Protein AF-A0A496SJY8-F1 (afdb_monomer_lite)

Sequence (83 aa):
TLARLASDREGFKMHIATGQARPMPKYHEIGCPQYAGMRVILNGEVNAFMQHLASQHYAIVYGDLKEEIVELCQQLSIRPVVS

Structure (mmCIF, N/CA/C/O backbone):
data_AF-A0A496SJY8-F1
#
_entry.id   AF-A0A496SJY8-F1
#
loop_
_atom_site.group_PDB
_atom_site.id
_atom_site.type_symbol
_atom_site.label_atom_id
_atom_site.label_alt_id
_atom_site.label_comp_id
_atom_site.label_asym_id
_atom_site.label_entity_id
_atom_site.label_seq_id
_atom_site.pdbx_PDB_ins_code
_atom_site.Cartn_x
_atom_site.Cartn_y
_atom_site.Cartn_z
_atom_site.occupancy
_atom_site.B_iso_or_equiv
_atom_site.auth_seq_id
_atom_site.auth_comp_id
_atom_site.auth_asym_id
_atom_site.auth_atom_id
_atom_site.pdbx_PDB_model_num
ATOM 1 N N . THR A 1 1 ? 3.340 -5.258 -1.973 1.00 98.19 1 THR A N 1
ATOM 2 C CA . THR A 1 1 ? 2.615 -4.432 -0.984 1.00 98.19 1 THR A CA 1
ATOM 3 C C . THR A 1 1 ? 3.508 -3.342 -0.428 1.00 98.19 1 THR A C 1
ATOM 5 O O . THR A 1 1 ? 4.703 -3.571 -0.259 1.00 98.19 1 THR A O 1
ATOM 8 N N . LEU A 1 2 ? 2.943 -2.162 -0.181 1.00 97.75 2 LEU A N 1
ATOM 9 C CA . LEU A 1 2 ? 3.567 -1.021 0.488 1.00 97.75 2 LEU A CA 1
ATOM 10 C C . LEU A 1 2 ? 2.924 -0.852 1.867 1.00 97.75 2 LEU A C 1
ATOM 12 O O . LEU A 1 2 ? 1.699 -0.908 1.974 1.00 97.75 2 LEU A O 1
ATOM 16 N N . ALA A 1 3 ? 3.729 -0.620 2.901 1.00 97.81 3 ALA A N 1
ATOM 17 C CA . ALA A 1 3 ? 3.228 -0.393 4.253 1.00 97.81 3 ALA A CA 1
ATOM 18 C C . ALA A 1 3 ? 4.034 0.684 4.987 1.00 97.81 3 ALA A C 1
ATOM 20 O O . ALA A 1 3 ? 5.261 0.766 4.861 1.00 97.81 3 ALA A O 1
ATOM 21 N N . ARG A 1 4 ? 3.349 1.502 5.789 1.00 97.88 4 ARG A N 1
ATOM 22 C CA . ARG A 1 4 ? 3.981 2.484 6.670 1.00 97.88 4 ARG A CA 1
ATOM 23 C C . ARG A 1 4 ? 3.234 2.615 7.990 1.00 97.88 4 ARG A C 1
ATOM 25 O O . ARG A 1 4 ? 2.107 3.102 8.029 1.00 97.88 4 ARG A O 1
ATOM 32 N N . LEU A 1 5 ? 3.924 2.269 9.075 1.00 97.69 5 LEU A N 1
ATOM 33 C CA . LEU A 1 5 ? 3.487 2.584 10.429 1.00 97.69 5 LEU A CA 1
ATOM 34 C C . LEU A 1 5 ? 3.711 4.073 10.724 1.00 97.69 5 LEU A C 1
ATOM 36 O O . LEU A 1 5 ? 4.759 4.647 10.404 1.00 97.69 5 LEU A O 1
ATOM 40 N N . ALA A 1 6 ? 2.724 4.685 11.359 1.00 96.69 6 ALA A N 1
ATOM 41 C CA . ALA A 1 6 ? 2.766 6.048 11.855 1.00 96.69 6 ALA A CA 1
ATOM 42 C C . ALA A 1 6 ? 1.998 6.147 13.175 1.00 96.69 6 ALA A C 1
ATOM 44 O O . ALA A 1 6 ? 1.269 5.229 13.551 1.00 96.69 6 ALA A O 1
ATOM 45 N N . SER A 1 7 ? 2.144 7.272 13.864 1.00 96.06 7 SER A N 1
ATOM 46 C CA . SER A 1 7 ? 1.342 7.602 15.036 1.00 96.06 7 SER A CA 1
ATOM 47 C C . SER A 1 7 ? 0.714 8.981 14.888 1.00 96.06 7 SER A C 1
ATOM 49 O O . SER A 1 7 ? 1.237 9.861 14.203 1.00 96.06 7 SER A O 1
ATOM 51 N N . ASP A 1 8 ? -0.438 9.153 15.516 1.00 93.38 8 ASP A N 1
ATOM 52 C CA . ASP A 1 8 ? -1.092 10.437 15.723 1.00 93.38 8 ASP A CA 1
ATOM 53 C C . ASP A 1 8 ? -1.689 10.486 17.140 1.00 93.38 8 ASP A C 1
ATOM 55 O O . ASP A 1 8 ? -1.335 9.682 18.006 1.00 93.38 8 ASP A O 1
ATOM 59 N N . ARG A 1 9 ? -2.558 11.466 17.413 1.00 95.44 9 ARG A N 1
ATOM 60 C CA . ARG A 1 9 ? -3.164 11.644 18.744 1.00 95.44 9 ARG A CA 1
ATOM 61 C C . ARG A 1 9 ? -4.052 10.469 19.168 1.00 95.44 9 ARG A C 1
ATOM 63 O O . ARG A 1 9 ? -4.316 10.333 20.356 1.00 95.44 9 ARG A O 1
ATOM 70 N N . GLU A 1 10 ? -4.494 9.640 18.225 1.00 94.81 10 GLU A N 1
ATOM 71 C CA . GLU A 1 10 ? -5.361 8.483 18.469 1.00 94.81 10 GLU A CA 1
ATOM 72 C C . GLU A 1 10 ? -4.566 7.171 18.586 1.00 94.81 10 GLU A C 1
ATOM 74 O O . GLU A 1 10 ? -5.153 6.097 18.692 1.00 94.81 10 GLU A O 1
ATOM 79 N N . GLY A 1 11 ? -3.229 7.237 18.559 1.00 96.75 11 GLY A N 1
ATOM 80 C CA . GLY A 1 11 ? -2.345 6.079 18.660 1.00 96.75 11 GLY A CA 1
ATOM 81 C C . GLY A 1 11 ? -1.702 5.707 17.327 1.00 96.75 11 GLY A C 1
ATOM 82 O O . GLY A 1 11 ? -1.373 6.572 16.514 1.00 96.75 11 GLY A O 1
ATOM 83 N N . PHE A 1 12 ? -1.466 4.412 17.116 1.00 98.00 12 PHE A N 1
ATOM 84 C CA . PHE A 1 12 ? -0.796 3.917 15.915 1.00 98.00 12 PHE A CA 1
ATOM 85 C C . PHE A 1 12 ? -1.771 3.695 14.758 1.00 98.00 12 PHE A C 1
ATOM 87 O O . PHE A 1 12 ? -2.886 3.199 14.934 1.00 98.00 12 PHE A O 1
ATOM 94 N N . LYS A 1 13 ? -1.302 4.000 13.548 1.00 97.56 13 LYS A N 1
ATOM 95 C CA . LYS A 1 13 ? -1.976 3.673 12.292 1.00 97.56 13 LYS A CA 1
ATOM 96 C C . LYS A 1 13 ? -1.014 3.055 11.288 1.00 97.56 13 LYS A C 1
ATOM 98 O O . LYS A 1 13 ? 0.158 3.428 11.232 1.00 97.56 13 LYS A O 1
ATOM 103 N N . MET A 1 14 ? -1.521 2.144 10.471 1.00 97.94 14 MET A N 1
ATOM 104 C CA . MET A 1 14 ? -0.783 1.501 9.389 1.00 97.94 14 MET A CA 1
ATOM 105 C C . MET A 1 14 ? -1.391 1.919 8.055 1.00 97.94 14 MET A C 1
ATOM 107 O O . MET A 1 14 ? -2.514 1.531 7.751 1.00 97.94 14 MET A O 1
ATOM 111 N N . HIS A 1 15 ? -0.657 2.685 7.251 1.00 97.88 15 HIS A N 1
ATOM 112 C CA . HIS A 1 15 ? -1.059 2.958 5.873 1.00 97.88 15 HIS A CA 1
ATOM 113 C C . HIS A 1 15 ? -0.577 1.815 4.974 1.00 97.88 15 HIS A C 1
ATOM 115 O O . HIS A 1 15 ? 0.621 1.530 4.926 1.00 97.88 15 HIS A O 1
ATOM 121 N N . ILE A 1 16 ? -1.512 1.159 4.290 1.00 98.00 16 ILE A N 1
ATOM 122 C CA . ILE A 1 16 ? -1.305 -0.019 3.450 1.00 98.00 16 ILE A CA 1
ATOM 123 C C . ILE A 1 16 ? -1.782 0.306 2.037 1.00 98.00 16 ILE A C 1
ATOM 125 O O . ILE A 1 16 ? -2.894 0.795 1.856 1.00 98.00 16 ILE A O 1
ATOM 129 N N . ALA A 1 17 ? -0.964 -0.015 1.040 1.00 97.88 17 ALA A N 1
ATOM 130 C CA . ALA A 1 17 ? -1.357 0.060 -0.360 1.00 97.88 17 ALA A CA 1
ATOM 131 C C . ALA A 1 17 ? -0.801 -1.132 -1.140 1.00 97.88 17 ALA A C 1
ATOM 133 O O . ALA A 1 17 ? 0.267 -1.675 -0.832 1.00 97.88 17 ALA A O 1
ATOM 134 N N . THR A 1 18 ? -1.515 -1.541 -2.181 1.00 98.19 18 THR A N 1
ATOM 135 C CA . THR A 1 18 ? -1.095 -2.634 -3.065 1.00 98.19 18 THR A CA 1
ATOM 136 C C . THR A 1 18 ? -0.886 -2.118 -4.476 1.00 98.19 18 THR A C 1
ATOM 138 O O . THR A 1 18 ? -1.384 -1.061 -4.861 1.00 98.19 18 THR A O 1
ATOM 141 N N . GLY A 1 19 ? -0.087 -2.840 -5.247 1.00 97.31 19 GLY A N 1
ATOM 142 C CA . GLY A 1 19 ? 0.244 -2.427 -6.596 1.00 97.31 19 GLY A CA 1
ATOM 143 C C . GLY A 1 19 ? 1.288 -3.322 -7.229 1.00 97.31 19 GLY A C 1
ATOM 144 O O . GLY A 1 19 ? 1.863 -4.206 -6.587 1.00 97.31 19 GLY A O 1
ATOM 145 N N . GLN A 1 20 ? 1.549 -3.061 -8.502 1.00 97.75 20 GLN A N 1
ATOM 146 C CA . GLN A 1 20 ? 2.530 -3.790 -9.288 1.00 97.75 20 GLN A CA 1
ATOM 147 C C . GLN A 1 20 ? 3.809 -2.979 -9.457 1.00 97.75 20 GLN A C 1
ATOM 149 O O . GLN A 1 20 ? 3.788 -1.837 -9.925 1.00 97.75 20 GLN A O 1
ATOM 154 N N . ALA A 1 21 ? 4.935 -3.605 -9.124 1.00 96.56 21 ALA A N 1
ATOM 155 C CA . ALA A 1 21 ? 6.251 -3.077 -9.437 1.00 96.56 21 ALA A CA 1
ATOM 156 C C . ALA A 1 21 ? 6.504 -3.158 -10.949 1.00 96.56 21 ALA A C 1
ATOM 158 O O . ALA A 1 21 ? 6.314 -4.196 -11.587 1.00 96.56 21 ALA A O 1
ATOM 159 N N . ARG A 1 22 ? 6.960 -2.052 -11.523 1.00 95.81 22 ARG A N 1
ATOM 160 C CA . ARG A 1 22 ? 7.410 -1.925 -12.906 1.00 95.81 22 ARG A CA 1
ATOM 161 C C . ARG A 1 22 ? 8.820 -1.339 -12.918 1.00 95.81 22 ARG A C 1
ATOM 163 O O . ARG A 1 22 ? 9.162 -0.560 -12.021 1.00 95.81 22 ARG A O 1
ATOM 170 N N . PRO A 1 23 ? 9.640 -1.674 -13.928 1.00 93.19 23 PRO A N 1
ATOM 171 C CA . PRO A 1 23 ? 10.920 -1.011 -14.119 1.00 93.19 23 PRO A CA 1
ATOM 172 C C . PRO A 1 23 ? 10.748 0.508 -14.118 1.00 93.19 23 PRO A C 1
ATOM 174 O O . PRO A 1 23 ? 9.773 1.041 -14.659 1.00 93.19 23 PRO A O 1
ATOM 177 N N . MET A 1 24 ? 11.686 1.202 -13.482 1.00 89.31 24 MET A N 1
ATOM 178 C CA . MET A 1 24 ? 11.713 2.657 -13.521 1.00 89.31 24 MET A CA 1
ATOM 179 C C . MET A 1 24 ? 11.902 3.114 -14.983 1.00 89.31 24 MET A C 1
ATOM 181 O O . MET A 1 24 ? 12.625 2.450 -15.735 1.00 89.31 24 MET A O 1
ATOM 185 N N . PRO A 1 25 ? 11.275 4.220 -15.429 1.00 85.06 25 PRO A N 1
ATOM 186 C CA . PRO A 1 25 ? 11.685 4.861 -16.677 1.00 85.06 25 PRO A CA 1
ATOM 187 C C . PRO A 1 25 ? 13.185 5.183 -16.649 1.00 85.06 25 PRO A C 1
ATOM 189 O O . PRO A 1 25 ? 13.784 5.275 -15.577 1.00 85.06 25 PRO A O 1
ATOM 192 N N . LYS A 1 26 ? 13.786 5.406 -17.825 1.00 85.06 26 LYS A N 1
ATOM 193 C CA . LYS A 1 26 ? 15.160 5.917 -17.902 1.00 85.06 26 LYS A CA 1
ATOM 194 C C . LYS A 1 26 ? 15.217 7.273 -17.192 1.00 85.06 26 LYS A C 1
ATOM 196 O O . LYS A 1 26 ? 14.728 8.269 -17.715 1.00 85.06 26 LYS A O 1
ATOM 201 N N . TYR A 1 27 ? 15.772 7.272 -15.990 1.00 85.94 27 TYR A N 1
ATOM 202 C CA . TYR A 1 27 ? 15.940 8.427 -15.123 1.00 85.94 27 TYR A CA 1
ATOM 203 C C . TYR A 1 27 ? 17.317 8.334 -14.479 1.00 85.94 27 TYR A C 1
ATOM 205 O O . TYR A 1 27 ? 17.721 7.249 -14.059 1.00 85.94 27 TYR A O 1
ATOM 213 N N . HIS A 1 28 ? 18.009 9.465 -14.407 1.00 86.94 28 HIS A N 1
ATOM 214 C CA . HIS A 1 28 ? 19.303 9.593 -13.761 1.00 86.94 28 HIS A CA 1
ATOM 215 C C . HIS A 1 28 ? 19.385 10.972 -13.106 1.00 86.94 28 HIS A C 1
ATOM 217 O O . HIS A 1 28 ? 19.143 11.981 -13.773 1.00 86.94 28 HIS A O 1
ATOM 223 N N . GLU A 1 29 ? 19.685 11.014 -11.810 1.00 90.44 29 GLU A N 1
ATOM 224 C CA . GLU A 1 29 ? 19.912 12.272 -11.102 1.00 90.44 29 GLU A CA 1
ATOM 225 C C . GLU A 1 29 ? 21.309 12.806 -11.450 1.00 90.44 29 GLU A C 1
ATOM 227 O O . GLU A 1 29 ? 22.291 12.064 -11.442 1.00 90.44 29 GLU A O 1
ATOM 232 N N . ILE A 1 30 ? 21.404 14.092 -11.801 1.00 93.69 30 ILE A N 1
ATOM 233 C CA . ILE A 1 30 ? 22.669 14.700 -12.230 1.00 93.69 30 ILE A CA 1
ATOM 234 C C . ILE A 1 30 ? 23.664 14.676 -11.066 1.00 93.69 30 ILE A C 1
ATOM 236 O O . ILE A 1 30 ? 23.408 15.257 -10.017 1.00 93.69 30 ILE A O 1
ATOM 240 N N . GLY A 1 31 ? 24.826 14.057 -11.283 1.00 94.25 31 GLY A N 1
ATOM 241 C CA . GLY A 1 31 ? 25.901 14.001 -10.289 1.00 94.25 31 GLY A CA 1
ATOM 242 C C . GLY A 1 31 ? 25.757 12.884 -9.251 1.00 94.25 31 GLY A C 1
ATOM 243 O O . GLY A 1 31 ? 26.564 12.830 -8.325 1.00 94.25 31 GLY A O 1
ATOM 244 N N . CYS A 1 32 ? 24.790 11.974 -9.411 1.00 93.06 32 CYS A N 1
ATOM 245 C CA . CYS A 1 32 ? 24.564 10.862 -8.491 1.00 93.06 32 CYS A CA 1
ATOM 246 C C . CYS A 1 32 ? 24.623 9.505 -9.215 1.00 93.06 32 CYS A C 1
ATOM 248 O O . CYS A 1 32 ? 24.192 9.394 -10.362 1.00 93.06 32 CYS A O 1
ATOM 250 N N . PRO A 1 33 ? 25.117 8.434 -8.567 1.00 90.56 33 PRO A N 1
ATOM 251 C CA . PRO A 1 33 ? 24.958 7.079 -9.083 1.00 90.56 33 PRO A CA 1
ATOM 252 C C . PRO A 1 33 ? 23.483 6.704 -9.266 1.00 90.56 33 PRO A C 1
ATOM 254 O O . PRO A 1 33 ? 22.594 7.254 -8.618 1.00 90.56 33 PRO A O 1
ATOM 257 N N . GLN A 1 34 ? 23.221 5.716 -10.121 1.00 88.75 34 GLN A N 1
ATOM 258 C CA . GLN A 1 34 ? 21.865 5.218 -10.330 1.00 88.75 34 GLN A CA 1
ATOM 259 C C . GLN A 1 34 ? 21.294 4.635 -9.029 1.00 88.75 34 GLN A C 1
ATOM 261 O O . GLN A 1 34 ? 21.816 3.646 -8.512 1.00 88.75 34 GLN A O 1
ATOM 266 N N . TYR A 1 35 ? 20.191 5.197 -8.532 1.00 88.81 35 TYR A N 1
ATOM 267 C CA . TYR A 1 35 ? 19.495 4.617 -7.387 1.00 88.81 35 TYR A CA 1
ATOM 268 C C . TYR A 1 35 ? 18.796 3.313 -7.753 1.00 88.81 35 TYR A C 1
ATOM 270 O O . TYR A 1 35 ? 18.204 3.174 -8.830 1.00 88.81 35 TYR A O 1
ATOM 278 N N . ALA A 1 36 ? 18.790 2.383 -6.800 1.00 89.56 36 ALA A N 1
ATOM 279 C CA . ALA A 1 36 ? 17.847 1.282 -6.823 1.00 89.56 36 ALA A CA 1
ATOM 280 C C . ALA A 1 36 ? 16.431 1.851 -6.694 1.00 89.56 36 ALA A C 1
ATOM 282 O O . ALA A 1 36 ? 16.114 2.557 -5.738 1.00 89.56 36 ALA A O 1
ATOM 283 N N . GLY A 1 37 ? 15.565 1.536 -7.649 1.00 90.00 37 GLY A N 1
ATOM 284 C CA . GLY A 1 37 ? 14.176 1.930 -7.542 1.00 90.00 37 GLY A CA 1
ATOM 285 C C . GLY A 1 37 ? 13.299 1.309 -8.610 1.00 90.00 37 GLY A C 1
ATOM 286 O O . GLY A 1 37 ? 13.752 0.627 -9.528 1.00 90.00 37 GLY A O 1
ATOM 287 N N . MET A 1 38 ? 12.008 1.552 -8.457 1.00 92.94 38 MET A N 1
ATOM 288 C CA . MET A 1 38 ? 10.961 0.993 -9.292 1.00 92.94 38 MET A CA 1
ATOM 289 C C . MET A 1 38 ? 9.809 1.983 -9.390 1.00 92.94 38 MET A C 1
ATOM 291 O O . MET A 1 38 ? 9.611 2.817 -8.507 1.00 92.94 38 MET A O 1
ATOM 295 N N . ARG A 1 39 ? 9.016 1.862 -10.450 1.00 93.88 39 ARG A N 1
ATOM 296 C CA . ARG A 1 39 ? 7.707 2.503 -10.522 1.00 93.88 39 ARG A CA 1
ATOM 297 C C . ARG A 1 39 ? 6.683 1.550 -9.917 1.00 93.88 39 ARG A C 1
ATOM 299 O O . ARG A 1 39 ? 6.644 0.389 -10.305 1.00 93.88 39 ARG A O 1
ATOM 306 N N . VAL A 1 40 ? 5.837 2.030 -9.014 1.00 94.94 40 VAL A N 1
ATOM 307 C CA . VAL A 1 40 ? 4.710 1.239 -8.503 1.00 94.94 40 VAL A CA 1
ATOM 308 C C . VAL A 1 40 ? 3.429 1.755 -9.141 1.00 94.94 40 VAL A C 1
ATOM 310 O O . VAL A 1 40 ? 3.126 2.941 -9.047 1.00 94.94 40 VAL A O 1
ATOM 313 N N . ILE A 1 41 ? 2.698 0.870 -9.813 1.00 96.25 41 ILE A N 1
ATOM 314 C CA . ILE A 1 41 ? 1.335 1.143 -10.273 1.00 96.25 41 ILE A CA 1
ATOM 315 C C . ILE A 1 41 ? 0.401 0.674 -9.164 1.00 96.25 41 ILE A C 1
ATOM 317 O O . ILE A 1 41 ? 0.305 -0.531 -8.932 1.00 96.25 41 ILE A O 1
ATOM 321 N N . LEU A 1 42 ? -0.204 1.615 -8.441 1.00 97.12 42 LEU A N 1
ATOM 322 C CA . LEU A 1 42 ? -1.124 1.305 -7.348 1.00 97.12 42 LEU A CA 1
ATOM 323 C C . LEU A 1 42 ? -2.409 0.675 -7.896 1.00 97.12 42 LEU A C 1
ATOM 325 O O . LEU A 1 42 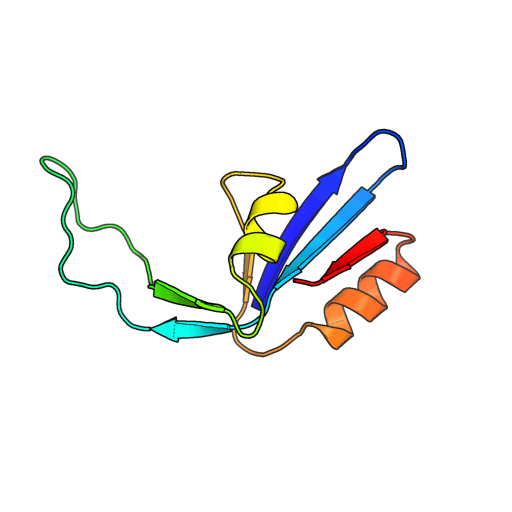? -2.870 1.042 -8.974 1.00 97.12 42 LEU A O 1
ATOM 329 N N . ASN A 1 43 ? -2.965 -0.277 -7.148 1.00 96.88 43 ASN A N 1
ATOM 330 C CA . ASN A 1 43 ? -4.261 -0.877 -7.465 1.00 96.88 43 ASN A CA 1
ATOM 331 C C . ASN A 1 43 ? -5.430 0.064 -7.118 1.00 96.88 43 ASN A C 1
ATOM 333 O O . ASN A 1 43 ? -6.507 -0.083 -7.688 1.00 96.88 43 ASN A O 1
ATOM 337 N N . GLY A 1 44 ? -5.224 0.993 -6.180 1.00 94.25 44 GLY A N 1
ATOM 338 C CA . GLY A 1 44 ? -6.193 2.016 -5.791 1.00 94.25 44 GLY A CA 1
ATOM 339 C C . GLY A 1 44 ? -5.867 3.408 -6.334 1.00 94.25 44 GLY A C 1
ATOM 340 O O . GLY A 1 44 ? -4.921 3.608 -7.102 1.00 94.25 44 GLY A O 1
ATOM 341 N N . GLU A 1 45 ? -6.662 4.392 -5.917 1.00 94.38 45 GLU A N 1
ATOM 342 C CA . GLU A 1 45 ? -6.551 5.771 -6.388 1.00 94.38 45 GLU A CA 1
ATOM 343 C C . GLU A 1 45 ? -5.321 6.473 -5.804 1.00 94.38 45 GLU A C 1
ATOM 345 O O . GLU A 1 45 ? -5.177 6.624 -4.588 1.00 94.38 45 GLU A O 1
AT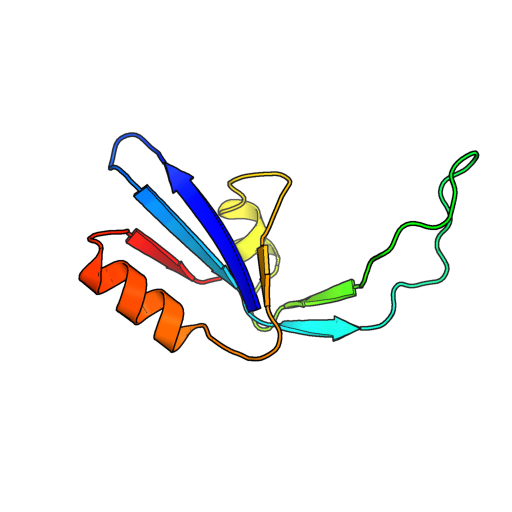OM 350 N N . VAL A 1 46 ? -4.457 7.002 -6.677 1.00 94.06 46 VAL A N 1
ATOM 351 C CA . VAL A 1 46 ? -3.238 7.719 -6.260 1.00 94.06 46 VAL A CA 1
ATOM 352 C C . VAL A 1 46 ? -3.576 8.885 -5.332 1.00 94.06 46 VAL A C 1
ATOM 354 O O . VAL A 1 46 ? -2.891 9.096 -4.337 1.00 94.06 46 VAL A O 1
ATOM 357 N N . ASN A 1 47 ? -4.659 9.617 -5.601 1.00 94.12 47 ASN A N 1
ATOM 358 C CA . ASN A 1 47 ? -5.073 10.724 -4.740 1.00 94.12 47 ASN A CA 1
ATOM 359 C C . ASN A 1 47 ? -5.424 10.254 -3.322 1.00 94.12 47 ASN A C 1
ATOM 361 O O . ASN A 1 47 ? -5.036 10.917 -2.362 1.00 94.12 47 ASN A O 1
ATOM 365 N N . ALA A 1 48 ? -6.093 9.105 -3.176 1.00 92.88 48 ALA A N 1
ATOM 366 C CA . ALA A 1 48 ? -6.405 8.537 -1.866 1.00 92.88 48 ALA A CA 1
ATOM 367 C C . ALA A 1 48 ? -5.124 8.158 -1.108 1.00 92.88 48 ALA A C 1
ATOM 369 O O . ALA A 1 48 ? -4.981 8.516 0.060 1.00 92.88 48 ALA A O 1
ATOM 370 N N . PHE A 1 49 ? -4.152 7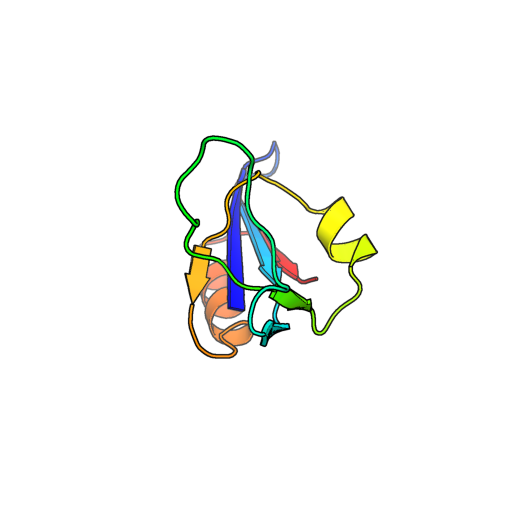.548 -1.794 1.00 95.56 49 PHE A N 1
ATOM 371 C CA . PHE A 1 49 ? -2.836 7.261 -1.221 1.00 95.56 49 PHE A CA 1
ATOM 372 C C . PHE A 1 49 ? -2.126 8.539 -0.743 1.00 95.56 49 PHE A C 1
ATOM 374 O O . PHE A 1 49 ? -1.631 8.606 0.383 1.00 95.56 49 PHE A O 1
ATOM 381 N N . MET A 1 50 ? -2.107 9.589 -1.569 1.00 94.88 50 MET A N 1
ATOM 382 C CA . MET A 1 50 ? -1.394 10.833 -1.252 1.00 94.88 50 MET A CA 1
ATOM 383 C C . MET A 1 50 ? -1.993 11.570 -0.046 1.00 94.88 50 MET A C 1
ATOM 385 O O . MET A 1 50 ? -1.243 12.146 0.737 1.00 94.88 50 MET A O 1
ATOM 389 N N . GLN A 1 51 ? -3.315 11.517 0.153 1.00 94.81 51 GLN A N 1
ATOM 390 C CA . GLN A 1 51 ? -3.968 12.128 1.322 1.00 94.81 51 GLN A CA 1
ATOM 391 C C 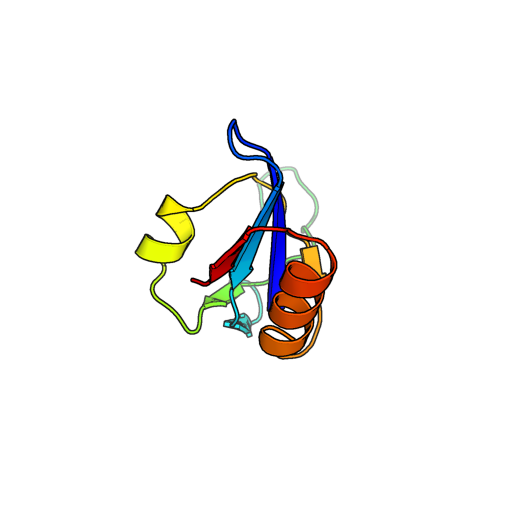. GLN A 1 51 ? -3.618 11.435 2.648 1.00 94.81 51 GLN A C 1
ATOM 393 O O . GLN A 1 51 ? -3.752 12.034 3.713 1.00 94.81 51 GLN A O 1
ATOM 398 N N . HIS A 1 52 ? -3.126 10.195 2.595 1.00 93.94 52 HIS A N 1
ATOM 399 C CA . HIS A 1 52 ? -2.747 9.413 3.770 1.00 93.94 52 HIS A CA 1
ATOM 400 C C . HIS A 1 52 ? -1.228 9.216 3.894 1.00 93.94 52 HIS A C 1
ATOM 402 O O . HIS A 1 52 ? -0.769 8.401 4.702 1.00 93.94 52 HIS A O 1
ATOM 408 N N . LEU A 1 53 ? -0.424 9.950 3.114 1.00 93.75 53 LEU A N 1
ATOM 409 C CA . LEU A 1 53 ? 1.034 9.938 3.233 1.00 93.75 53 LEU A CA 1
ATOM 410 C C . LEU A 1 53 ? 1.456 10.308 4.657 1.00 93.75 53 LEU A C 1
ATOM 412 O O . LEU A 1 53 ? 1.200 11.408 5.140 1.00 93.75 53 LEU A O 1
ATOM 416 N N . ALA A 1 54 ? 2.140 9.380 5.323 1.00 90.25 54 ALA A N 1
ATOM 417 C CA . ALA A 1 54 ? 2.604 9.577 6.694 1.00 90.25 54 ALA A CA 1
ATOM 418 C C . ALA A 1 54 ? 4.120 9.812 6.795 1.00 90.25 54 ALA A C 1
ATOM 420 O O . ALA A 1 54 ? 4.625 10.214 7.841 1.00 90.25 54 ALA A O 1
ATOM 421 N N . SER A 1 55 ? 4.872 9.519 5.732 1.00 92.50 55 SER A N 1
ATOM 422 C CA . SER A 1 55 ? 6.324 9.679 5.668 1.00 92.50 55 SER A CA 1
ATOM 423 C C . SER A 1 55 ? 6.801 9.633 4.217 1.00 92.50 55 SER A C 1
ATOM 425 O O . SER A 1 55 ? 6.101 9.125 3.347 1.00 92.50 55 SER A O 1
ATOM 427 N N . GLN A 1 56 ? 8.030 10.089 3.973 1.00 92.56 56 GLN A N 1
ATOM 428 C CA . GLN A 1 56 ? 8.736 9.881 2.704 1.00 92.56 56 GLN A CA 1
ATOM 429 C C . GLN A 1 56 ? 9.194 8.420 2.508 1.00 92.56 56 GLN A C 1
ATOM 431 O O . GLN A 1 56 ? 9.588 8.044 1.410 1.00 92.56 56 GLN A O 1
ATOM 436 N N . HIS A 1 57 ?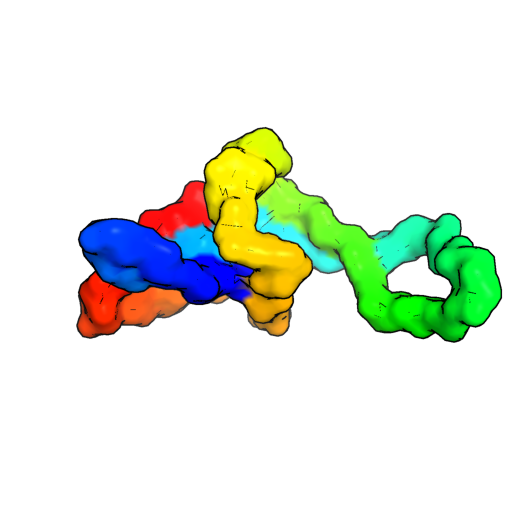 9.145 7.589 3.557 1.00 95.44 57 HIS A N 1
ATOM 437 C CA . HIS A 1 57 ? 9.646 6.213 3.537 1.00 95.44 57 HIS A CA 1
ATOM 438 C C . HIS A 1 57 ? 8.526 5.193 3.716 1.00 95.44 57 HIS A C 1
ATOM 440 O O . HIS A 1 57 ? 7.767 5.277 4.684 1.00 95.44 57 HIS A O 1
ATOM 446 N N . TYR A 1 58 ? 8.504 4.177 2.855 1.00 97.19 58 TYR A N 1
ATOM 447 C CA . TYR A 1 58 ? 7.605 3.025 2.937 1.00 97.19 58 TYR A CA 1
ATOM 448 C C . TYR A 1 58 ? 8.404 1.727 2.949 1.00 97.19 58 TYR A C 1
ATOM 450 O O . TYR A 1 58 ? 9.405 1.598 2.245 1.00 97.19 58 TYR A O 1
ATOM 458 N N . ALA A 1 59 ? 7.936 0.762 3.738 1.00 97.44 59 ALA A N 1
ATOM 459 C CA . ALA A 1 59 ? 8.394 -0.612 3.634 1.00 97.44 59 ALA A CA 1
ATOM 460 C C . ALA A 1 59 ? 7.718 -1.273 2.430 1.00 97.44 59 ALA A C 1
ATOM 462 O O . ALA A 1 59 ? 6.548 -1.013 2.135 1.00 97.44 59 ALA A O 1
ATOM 463 N N . ILE A 1 60 ? 8.467 -2.125 1.736 1.00 97.00 60 ILE A N 1
ATOM 464 C CA . ILE A 1 60 ? 8.026 -2.783 0.511 1.00 97.00 60 ILE A CA 1
ATOM 465 C C . ILE A 1 60 ? 8.263 -4.276 0.669 1.00 97.00 60 ILE A C 1
ATOM 467 O O . ILE A 1 60 ? 9.362 -4.700 1.018 1.00 97.00 60 ILE A O 1
ATOM 471 N N . VAL A 1 61 ? 7.233 -5.063 0.386 1.00 97.44 61 VAL A N 1
ATOM 472 C CA . VAL A 1 61 ? 7.286 -6.525 0.428 1.00 97.44 61 VAL A CA 1
ATOM 473 C C . VAL A 1 61 ? 6.692 -7.106 -0.850 1.00 97.44 61 VAL A C 1
ATOM 475 O O . VAL A 1 61 ? 5.747 -6.550 -1.422 1.00 97.44 61 VAL A O 1
ATOM 478 N N . TYR A 1 62 ? 7.286 -8.198 -1.330 1.00 97.69 62 TYR A N 1
ATOM 479 C CA . TYR A 1 62 ? 6.796 -8.927 -2.495 1.00 97.69 62 TYR A CA 1
ATOM 480 C C . TYR A 1 62 ? 5.479 -9.649 -2.171 1.00 97.69 62 TYR A C 1
ATOM 482 O O . TYR A 1 62 ? 5.332 -10.198 -1.084 1.00 97.69 62 TYR A O 1
ATOM 490 N N . GLY A 1 63 ? 4.542 -9.645 -3.123 1.00 97.88 63 GLY A N 1
ATOM 491 C CA . GLY A 1 63 ? 3.195 -10.196 -2.950 1.00 97.88 63 GLY A CA 1
ATOM 492 C C . GLY A 1 63 ? 2.154 -9.164 -2.502 1.00 97.88 63 GLY A C 1
ATOM 493 O O . GLY A 1 63 ? 2.490 -8.037 -2.109 1.00 97.88 63 GLY A O 1
ATOM 494 N N . ASP A 1 64 ? 0.885 -9.551 -2.614 1.00 98.25 64 ASP A N 1
ATOM 495 C CA . ASP A 1 64 ? -0.243 -8.875 -1.971 1.00 98.25 64 ASP A CA 1
ATOM 496 C C . ASP A 1 64 ? -0.394 -9.476 -0.571 1.00 98.25 64 ASP A C 1
ATOM 498 O O . ASP A 1 64 ? -0.683 -10.658 -0.457 1.00 98.25 64 ASP A O 1
ATOM 502 N N . LEU A 1 65 ? -0.087 -8.683 0.458 1.00 98.12 65 LEU A N 1
ATOM 503 C CA . LEU A 1 65 ? -0.143 -9.086 1.870 1.00 98.12 65 LEU A CA 1
ATOM 504 C C . LEU A 1 65 ? -1.101 -8.181 2.654 1.00 98.12 65 LEU A C 1
ATOM 506 O O . LEU A 1 65 ? -0.929 -7.926 3.846 1.00 98.12 65 LEU A O 1
ATOM 510 N N . LYS A 1 66 ? -2.033 -7.537 1.946 1.00 98.19 66 LYS A N 1
ATOM 511 C CA . LYS A 1 66 ? -2.924 -6.535 2.529 1.00 98.19 66 LYS A CA 1
ATOM 512 C C . LYS A 1 66 ? -3.761 -7.137 3.654 1.00 98.19 66 LYS A C 1
ATOM 514 O O . LYS A 1 66 ? -3.899 -6.498 4.691 1.00 98.19 66 LYS A O 1
ATOM 519 N N . GLU A 1 67 ? -4.317 -8.325 3.443 1.00 98.31 67 GLU A N 1
ATOM 520 C CA . GLU A 1 67 ? -5.223 -8.974 4.396 1.00 98.31 67 GLU A CA 1
ATOM 521 C C . GLU A 1 67 ? -4.469 -9.393 5.660 1.00 98.31 67 GLU A C 1
ATOM 523 O O . GLU A 1 67 ? -4.870 -9.017 6.757 1.00 98.31 67 GLU A O 1
ATOM 528 N N . GLU A 1 68 ? -3.296 -10.002 5.513 1.00 98.56 68 GLU A N 1
ATOM 529 C CA . GLU A 1 68 ? -2.432 -10.419 6.618 1.00 98.56 68 GLU A CA 1
ATOM 530 C C . GLU A 1 68 ? -1.953 -9.225 7.454 1.00 98.56 68 GLU A C 1
ATOM 532 O O . GLU A 1 68 ? -1.896 -9.290 8.683 1.00 98.56 68 GLU A O 1
ATOM 537 N N . ILE A 1 69 ? -1.628 -8.096 6.811 1.00 98.31 69 ILE A N 1
ATOM 538 C CA . ILE A 1 69 ? -1.244 -6.874 7.530 1.00 98.31 69 ILE A CA 1
A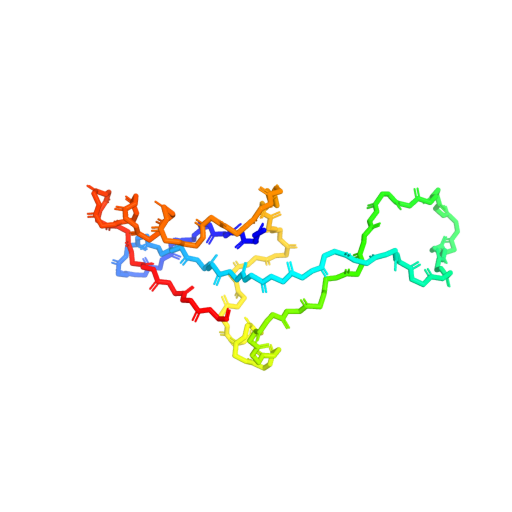TOM 539 C C . ILE A 1 69 ? -2.457 -6.266 8.248 1.00 98.31 69 ILE A C 1
ATOM 541 O O . ILE A 1 69 ? -2.306 -5.764 9.363 1.00 98.31 69 ILE A O 1
ATOM 545 N N . VAL A 1 70 ? -3.652 -6.299 7.650 1.00 98.62 70 VAL A N 1
ATOM 546 C CA . VAL A 1 70 ? -4.886 -5.832 8.304 1.00 98.62 70 VAL A CA 1
ATOM 547 C C . VAL A 1 70 ? -5.222 -6.699 9.519 1.00 98.62 70 VAL A C 1
ATOM 549 O O . VAL A 1 70 ? -5.507 -6.150 10.583 1.00 98.62 70 VAL A O 1
ATOM 552 N N . GLU A 1 71 ? -5.127 -8.022 9.404 1.00 98.56 71 GLU A N 1
ATOM 553 C CA . GLU A 1 71 ? -5.307 -8.957 10.521 1.00 98.56 71 GLU A CA 1
ATOM 554 C C . GLU A 1 71 ? -4.291 -8.697 11.640 1.00 98.56 71 GLU A C 1
ATOM 556 O O . GLU A 1 71 ? -4.662 -8.587 12.811 1.00 98.56 71 GLU A O 1
ATOM 561 N N . LEU A 1 72 ? -3.016 -8.492 11.294 1.00 98.38 72 LEU A N 1
ATOM 562 C CA . LEU A 1 72 ? -1.984 -8.109 12.258 1.00 98.38 72 LEU A CA 1
ATOM 563 C C . LEU A 1 72 ? -2.334 -6.796 12.973 1.00 98.38 72 LEU A C 1
ATOM 565 O O . LEU A 1 72 ? -2.173 -6.685 14.188 1.00 98.38 72 LEU A O 1
ATOM 569 N N . CYS A 1 73 ? -2.830 -5.799 12.237 1.00 98.38 73 CYS A N 1
ATOM 570 C CA . CYS A 1 73 ? -3.245 -4.525 12.816 1.00 98.38 73 CYS A CA 1
ATOM 571 C C . CYS A 1 73 ? -4.370 -4.709 13.843 1.00 98.38 73 CYS A C 1
ATOM 573 O O . CYS A 1 73 ? -4.317 -4.095 14.907 1.00 98.38 73 CYS A O 1
ATOM 575 N N . GLN A 1 74 ? -5.334 -5.594 13.578 1.00 97.75 74 GLN A N 1
ATOM 576 C CA . GLN A 1 74 ? -6.409 -5.913 14.523 1.00 97.75 74 GLN A CA 1
ATOM 577 C C . GLN A 1 74 ? -5.866 -6.540 15.814 1.00 97.75 74 GLN A C 1
ATOM 579 O O . GLN A 1 74 ? -6.233 -6.100 16.901 1.00 97.75 74 GLN A O 1
ATOM 584 N N . GLN A 1 75 ? -4.946 -7.506 15.707 1.00 98.44 75 GLN A N 1
ATOM 585 C CA . GLN A 1 75 ? -4.326 -8.153 16.874 1.00 98.44 75 GLN A CA 1
ATOM 586 C C . GLN A 1 75 ? -3.523 -7.165 17.731 1.00 98.44 75 GLN A C 1
ATOM 588 O O . GLN A 1 75 ? -3.491 -7.269 18.955 1.00 98.44 75 GLN A O 1
ATOM 593 N N . LEU A 1 76 ? -2.888 -6.180 17.093 1.00 98.25 76 LEU A N 1
ATOM 594 C CA . LEU A 1 76 ? -2.026 -5.201 17.756 1.00 98.25 76 LEU A CA 1
ATOM 595 C C . LEU A 1 76 ? -2.739 -3.896 18.136 1.00 98.25 76 LEU A C 1
ATOM 597 O O . LEU A 1 76 ? -2.085 -2.972 18.615 1.00 98.25 76 LEU A O 1
ATOM 601 N N . SER A 1 77 ? -4.058 -3.795 17.932 1.00 97.50 77 SER A N 1
ATOM 602 C CA . SER A 1 77 ? -4.823 -2.551 18.134 1.00 97.50 77 SER A CA 1
ATOM 603 C C . SER A 1 77 ? -4.265 -1.349 17.348 1.00 97.50 77 SER A C 1
ATOM 605 O O . SER A 1 77 ? -4.258 -0.216 17.828 1.00 97.50 77 SER A O 1
ATOM 607 N N . ILE A 1 78 ? -3.782 -1.587 16.126 1.00 98.44 78 ILE A N 1
ATOM 608 C CA . ILE A 1 78 ? -3.312 -0.559 15.188 1.00 98.44 78 ILE A CA 1
ATOM 609 C C . ILE A 1 78 ? -4.441 -0.260 14.204 1.00 98.44 78 ILE A C 1
ATOM 611 O O . ILE A 1 78 ? -5.054 -1.174 13.660 1.00 98.44 78 ILE A O 1
ATOM 615 N N . ARG A 1 79 ? -4.710 1.018 13.924 1.00 98.19 79 ARG A N 1
ATOM 616 C CA . ARG A 1 79 ? -5.748 1.401 12.956 1.00 98.19 79 ARG A CA 1
ATOM 617 C C . ARG A 1 79 ? -5.248 1.203 11.516 1.00 98.19 79 ARG A C 1
ATOM 619 O O . ARG A 1 79 ? -4.288 1.874 11.129 1.00 98.19 79 ARG A O 1
ATOM 626 N N . PRO A 1 80 ? -5.857 0.331 10.695 1.00 97.69 80 PRO A N 1
ATOM 627 C CA . PRO A 1 80 ? -5.470 0.199 9.296 1.00 97.69 80 PRO A CA 1
ATOM 628 C C . PRO A 1 80 ? -6.068 1.336 8.453 1.00 97.69 80 PRO A C 1
ATOM 630 O O . PRO A 1 80 ? -7.232 1.698 8.606 1.00 97.69 80 PRO A O 1
ATOM 633 N N . VAL A 1 81 ? -5.274 1.875 7.531 1.00 97.00 81 VAL A N 1
ATOM 634 C CA . VAL A 1 81 ? -5.685 2.838 6.502 1.00 97.00 81 VAL A CA 1
ATOM 635 C C . VAL A 1 81 ? -5.302 2.236 5.156 1.00 97.00 81 VAL A C 1
ATOM 637 O O . VAL A 1 81 ? -4.120 2.155 4.832 1.00 97.00 81 VAL A O 1
ATOM 640 N N . VAL A 1 82 ? -6.287 1.762 4.397 1.00 96.50 82 VAL A N 1
ATOM 641 C CA . VAL A 1 82 ? -6.063 1.089 3.109 1.00 96.50 82 VAL A CA 1
ATOM 642 C C . VAL A 1 82 ? -6.337 2.071 1.974 1.00 96.50 82 VAL A C 1
ATOM 644 O O . VAL A 1 82 ? -7.362 2.752 1.992 1.00 96.50 82 VAL A O 1
ATOM 647 N N . SER A 1 83 ? -5.417 2.162 1.013 1.00 91.94 83 SER A N 1
ATOM 648 C CA . SER A 1 83 ? -5.526 3.005 -0.188 1.00 91.94 83 SER A CA 1
ATOM 649 C C . SER A 1 83 ? -5.339 2.216 -1.475 1.00 91.94 83 SER A C 1
ATOM 651 O O . SER A 1 83 ? -4.579 1.217 -1.475 1.00 91.94 83 SER A O 1
#

Secondary structure (DSSP, 8-state):
-EEEEEEETTEEEEEEE-EEEEEPPS---TTSPPPP-EEEEESS-HHHHHHT---S--EE-SS--HHHHHHHHHHTTPEEEE-

Foldseek 3Di:
DKWDWDADPVGIAIEDWDFDWAADPPDDDPPDPDDDDTDTDTPDDPVLSVVPDRDPDIDDDPDDCPVVVVVVCVVVVHHYDYD

Radius of gyration: 14.53 Å; chains: 1; bounding box: 32×25×37 Å

pLDDT: mean 95.25, std 3.42, range [85.06, 98.62]